Protein AF-A0A8S9DNB3-F1 (afdb_monomer)

Mean predicted aligned error: 5.52 Å

Structure (mmCIF, N/CA/C/O backbone):
data_AF-A0A8S9DNB3-F1
#
_entry.id   AF-A0A8S9DNB3-F1
#
loop_
_atom_site.group_PDB
_atom_site.id
_atom_site.type_symbol
_atom_site.label_atom_id
_atom_site.label_alt_id
_atom_site.label_comp_id
_atom_site.label_asym_id
_atom_site.label_entity_id
_atom_site.label_seq_id
_atom_site.pdbx_PDB_ins_code
_atom_site.Cartn_x
_atom_site.Cartn_y
_atom_site.Cartn_z
_atom_site.occupancy
_atom_site.B_iso_or_equiv
_atom_site.auth_seq_id
_atom_site.auth_comp_id
_atom_site.auth_asym_id
_atom_site.auth_atom_id
_atom_site.pdbx_PDB_model_num
ATOM 1 N N . MET A 1 1 ? 25.769 -23.601 -18.433 1.00 43.81 1 MET A N 1
ATOM 2 C CA . MET A 1 1 ? 25.323 -22.359 -17.769 1.00 43.81 1 MET A CA 1
ATOM 3 C C . MET A 1 1 ? 23.878 -22.563 -17.355 1.00 43.81 1 MET A C 1
ATOM 5 O O . MET A 1 1 ? 23.071 -22.875 -18.218 1.00 43.81 1 MET A O 1
ATOM 9 N N . GLN A 1 2 ? 23.577 -22.496 -16.059 1.00 44.50 2 GLN A N 1
ATOM 10 C CA . GLN A 1 2 ? 22.197 -22.437 -15.566 1.00 44.50 2 GLN A CA 1
ATOM 11 C C . GLN A 1 2 ? 21.714 -20.994 -15.711 1.00 44.50 2 GLN A C 1
ATOM 13 O O . GLN A 1 2 ? 22.480 -20.072 -15.426 1.00 44.50 2 GLN A O 1
ATOM 18 N N . ALA A 1 3 ? 20.486 -20.803 -16.195 1.00 49.31 3 ALA A N 1
ATOM 19 C CA . ALA A 1 3 ? 19.847 -19.495 -16.147 1.00 49.31 3 ALA A CA 1
ATOM 20 C C . ALA A 1 3 ? 19.794 -19.023 -14.679 1.00 49.31 3 ALA A C 1
ATOM 22 O O . ALA A 1 3 ? 19.639 -19.871 -13.792 1.00 49.31 3 ALA A O 1
ATOM 23 N N . PRO A 1 4 ? 19.961 -17.718 -14.400 1.00 52.03 4 PRO A N 1
ATOM 24 C CA . PRO A 1 4 ? 19.808 -17.195 -13.049 1.00 52.03 4 PRO A CA 1
ATOM 25 C C . PRO A 1 4 ? 18.449 -17.612 -12.467 1.00 52.03 4 PRO A C 1
ATOM 27 O O . PRO A 1 4 ? 17.491 -17.736 -13.234 1.00 52.03 4 PRO A O 1
ATOM 30 N N . PRO A 1 5 ? 18.346 -17.831 -11.144 1.00 52.31 5 PRO A N 1
ATOM 31 C CA . PRO A 1 5 ? 17.058 -18.066 -10.508 1.00 52.31 5 PRO A CA 1
ATOM 32 C C . PRO A 1 5 ? 16.079 -16.954 -10.895 1.00 52.31 5 PRO A C 1
ATOM 34 O O . PRO A 1 5 ? 16.455 -15.782 -10.956 1.00 52.31 5 PRO A O 1
ATOM 37 N N . ASP A 1 6 ? 14.847 -17.349 -11.207 1.00 51.00 6 ASP A N 1
ATOM 38 C CA . ASP A 1 6 ? 13.809 -16.461 -11.716 1.00 51.00 6 ASP A CA 1
ATOM 39 C C . ASP A 1 6 ? 13.549 -15.351 -10.684 1.00 51.00 6 ASP A C 1
ATOM 41 O O . ASP A 1 6 ? 12.957 -15.578 -9.631 1.00 51.00 6 ASP A O 1
ATOM 45 N N . PHE A 1 7 ? 13.980 -14.123 -10.979 1.00 46.94 7 PHE A N 1
ATOM 46 C CA . PHE A 1 7 ? 13.672 -12.935 -10.168 1.00 46.94 7 PHE A CA 1
ATOM 47 C C . PHE A 1 7 ? 12.164 -12.580 -10.192 1.00 46.94 7 PHE A C 1
ATOM 49 O O . PHE A 1 7 ? 11.746 -11.591 -9.599 1.00 46.94 7 PHE A O 1
ATOM 56 N N . MET A 1 8 ? 11.347 -13.403 -10.861 1.00 53.75 8 MET A N 1
ATOM 57 C CA . MET A 1 8 ? 9.888 -13.331 -10.981 1.00 53.75 8 MET A CA 1
ATOM 58 C C . MET A 1 8 ? 9.132 -13.587 -9.666 1.00 53.75 8 MET A C 1
ATOM 60 O O . MET A 1 8 ? 7.924 -13.365 -9.624 1.00 53.75 8 MET A O 1
ATOM 64 N N . ASP A 1 9 ? 9.804 -14.043 -8.605 1.00 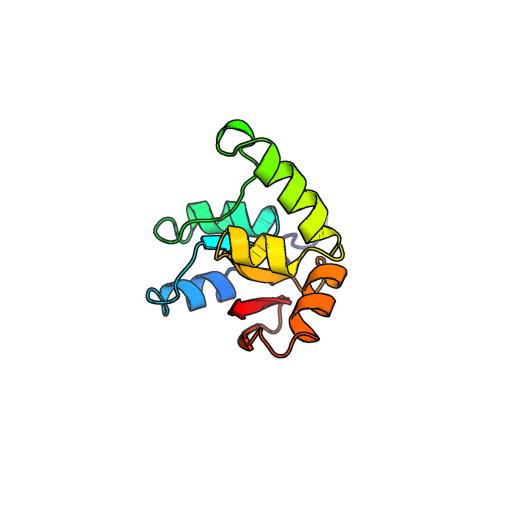61.88 9 ASP A N 1
ATOM 65 C CA . ASP A 1 9 ? 9.170 -14.455 -7.339 1.00 61.88 9 ASP A CA 1
ATOM 66 C C . ASP A 1 9 ? 8.378 -13.318 -6.655 1.00 61.88 9 ASP A C 1
ATOM 68 O O . ASP A 1 9 ? 7.409 -13.578 -5.952 1.00 61.88 9 ASP A O 1
ATOM 72 N N . THR A 1 10 ? 8.743 -12.054 -6.899 1.00 61.50 10 THR A N 1
ATOM 73 C CA . THR A 1 10 ? 8.074 -10.865 -6.330 1.00 61.50 10 THR A CA 1
ATOM 74 C C . THR A 1 10 ? 7.074 -10.204 -7.278 1.00 61.50 10 THR A C 1
ATOM 76 O O . THR A 1 10 ? 6.417 -9.231 -6.909 1.00 61.50 10 THR A O 1
ATOM 79 N N . THR A 1 11 ? 6.952 -10.684 -8.523 1.00 75.25 11 THR A N 1
ATOM 80 C CA . THR A 1 11 ? 6.033 -10.077 -9.497 1.00 75.25 11 THR A CA 1
ATOM 81 C C . THR A 1 11 ? 4.600 -10.507 -9.172 1.00 75.25 11 THR A C 1
ATOM 83 O O . THR A 1 11 ? 4.281 -11.695 -9.278 1.00 75.25 11 THR A O 1
ATOM 86 N N . PRO A 1 12 ? 3.682 -9.583 -8.829 1.00 84.00 12 PRO A N 1
ATOM 87 C CA . PRO A 1 12 ? 2.380 -9.937 -8.269 1.00 84.00 12 PRO A CA 1
ATOM 88 C C . PRO A 1 12 ? 1.344 -10.267 -9.356 1.00 84.00 12 PRO A C 1
ATOM 90 O O . PRO A 1 12 ? 0.222 -9.769 -9.310 1.00 84.00 12 PRO A O 1
ATOM 93 N N . VAL A 1 13 ? 1.690 -11.097 -10.347 1.00 87.06 13 VAL A N 1
ATOM 94 C CA . VAL A 1 13 ? 0.834 -11.378 -11.520 1.00 87.06 13 VAL A CA 1
ATOM 95 C C . VAL A 1 13 ? -0.581 -11.777 -11.097 1.00 87.06 13 VAL A C 1
ATOM 97 O O . VAL A 1 13 ? -1.554 -11.161 -11.523 1.00 87.06 13 VAL A O 1
ATOM 100 N N . ARG A 1 14 ? -0.712 -12.765 -10.205 1.00 86.81 14 ARG A N 1
ATOM 101 C CA . ARG A 1 14 ? -2.025 -13.243 -9.745 1.00 86.81 14 ARG A CA 1
ATOM 102 C C . ARG A 1 14 ? -2.765 -12.214 -8.889 1.00 86.81 14 ARG A C 1
ATOM 104 O O . ARG A 1 14 ? -3.972 -12.073 -9.046 1.00 86.81 14 ARG A O 1
ATOM 111 N N . GLY A 1 15 ? -2.053 -11.467 -8.042 1.00 87.12 15 GLY A N 1
ATOM 112 C CA . GLY A 1 15 ? -2.650 -10.382 -7.255 1.00 87.12 15 GLY A CA 1
ATOM 113 C C . GLY A 1 15 ? -3.232 -9.281 -8.144 1.00 87.12 15 GLY A C 1
ATOM 114 O O . GLY A 1 15 ? -4.343 -8.814 -7.910 1.00 87.12 15 GLY A O 1
ATOM 115 N N . VAL A 1 16 ? -2.535 -8.927 -9.226 1.00 89.19 16 VAL A N 1
ATOM 116 C CA . VAL A 1 16 ? -3.025 -7.960 -10.218 1.00 89.19 16 VAL A CA 1
ATOM 117 C C . VAL A 1 16 ? -4.213 -8.507 -11.012 1.00 89.19 16 VAL A C 1
ATOM 119 O O . VAL A 1 16 ? -5.187 -7.784 -11.212 1.00 89.19 16 VAL A O 1
ATOM 122 N N . GLU A 1 17 ? -4.186 -9.777 -11.425 1.00 90.38 17 GLU A N 1
ATOM 123 C CA . GLU A 1 17 ? -5.339 -10.416 -12.079 1.00 90.38 17 GLU A CA 1
ATOM 124 C C . GLU A 1 17 ? -6.568 -10.477 -11.166 1.00 90.38 17 GLU A C 1
ATOM 126 O O . GLU A 1 17 ? -7.693 -10.252 -11.615 1.00 90.38 17 GLU A O 1
ATOM 131 N N . TRP A 1 18 ? -6.370 -10.703 -9.868 1.00 90.81 18 TRP A N 1
ATOM 132 C CA . TRP A 1 18 ? -7.452 -10.616 -8.897 1.00 90.81 18 TRP A CA 1
ATOM 133 C C . TRP A 1 18 ? -7.979 -9.178 -8.774 1.00 90.81 18 TRP A C 1
ATOM 135 O O . TRP A 1 18 ? -9.190 -8.969 -8.850 1.00 90.81 18 TRP A O 1
ATOM 145 N N . LEU A 1 19 ? -7.106 -8.167 -8.686 1.00 89.69 19 LEU A N 1
ATOM 146 C CA . LEU A 1 19 ? -7.513 -6.754 -8.631 1.00 89.69 19 LEU A CA 1
ATOM 147 C C . LEU A 1 19 ? -8.307 -6.314 -9.874 1.00 89.69 19 LEU A C 1
ATOM 149 O O . LEU A 1 19 ? -9.268 -5.553 -9.739 1.00 89.69 19 LEU A O 1
ATOM 153 N N . LYS A 1 20 ? -7.973 -6.822 -11.069 1.00 91.19 20 LYS A N 1
ATOM 154 C CA . LYS A 1 20 ? -8.742 -6.586 -12.310 1.00 91.19 20 LYS A CA 1
ATOM 155 C C . LYS A 1 20 ? -10.192 -7.048 -12.206 1.00 91.19 20 LYS A C 1
ATOM 157 O O . LYS A 1 20 ? -11.089 -6.390 -12.728 1.00 91.19 20 LYS A O 1
ATOM 162 N N . GLN A 1 21 ? -10.428 -8.164 -11.521 1.00 92.69 21 GLN A N 1
ATOM 163 C CA . GLN A 1 21 ? -11.766 -8.722 -11.307 1.00 92.69 21 GLN A CA 1
ATOM 164 C C . GLN A 1 21 ? -12.545 -7.975 -10.210 1.00 92.69 21 GLN A C 1
ATOM 166 O O . GLN A 1 21 ? -13.760 -8.133 -10.101 1.00 92.69 21 GLN A O 1
ATOM 171 N N . HIS A 1 22 ? -11.871 -7.111 -9.443 1.00 91.81 22 HIS A N 1
ATOM 172 C CA . HIS A 1 22 ? -12.439 -6.347 -8.332 1.00 91.81 22 HIS A CA 1
ATOM 173 C C . HIS A 1 22 ? -12.278 -4.825 -8.529 1.00 91.81 22 HIS A C 1
ATOM 175 O O . HIS A 1 22 ? -11.765 -4.125 -7.651 1.00 91.81 22 HIS A O 1
ATOM 181 N N . PRO A 1 23 ? -12.766 -4.247 -9.647 1.00 89.19 23 PRO A N 1
ATOM 182 C CA . PRO A 1 23 ? -12.519 -2.843 -9.985 1.00 89.19 23 PRO A CA 1
ATOM 183 C C . PRO A 1 23 ? -13.149 -1.853 -8.993 1.00 89.19 23 PRO A C 1
ATOM 185 O O . PRO A 1 23 ? -12.710 -0.711 -8.911 1.00 89.19 23 PRO A O 1
ATOM 188 N N . LYS A 1 24 ? -14.157 -2.287 -8.222 1.00 87.56 24 LYS A N 1
ATOM 189 C CA . LYS A 1 24 ? -14.879 -1.458 -7.243 1.00 87.56 24 LYS A CA 1
ATOM 190 C C . LYS A 1 24 ? -14.132 -1.239 -5.926 1.00 87.56 24 LYS A C 1
ATOM 192 O O . LYS A 1 24 ? -14.608 -0.452 -5.113 1.00 87.56 24 LYS A O 1
ATOM 197 N N . LEU A 1 25 ? -13.011 -1.927 -5.689 1.00 85.25 25 LEU A N 1
ATOM 198 C CA . LEU A 1 25 ? -12.212 -1.697 -4.484 1.00 85.25 25 LEU A CA 1
ATOM 199 C C . LEU A 1 25 ? -11.718 -0.241 -4.476 1.00 85.25 25 LEU A C 1
ATOM 201 O O . LEU A 1 25 ? -11.107 0.168 -5.468 1.00 85.25 25 LEU A O 1
ATOM 205 N N . PRO A 1 26 ? -11.980 0.537 -3.412 1.00 81.75 26 PRO A N 1
ATOM 206 C CA . PRO A 1 26 ? -11.634 1.953 -3.363 1.00 81.75 26 PRO A CA 1
ATOM 207 C C . PRO A 1 26 ? -10.118 2.160 -3.218 1.00 81.75 26 PRO A C 1
ATOM 209 O O . PRO A 1 26 ? -9.362 1.200 -3.093 1.00 81.75 26 PRO A O 1
ATOM 212 N N . GLY A 1 27 ? -9.693 3.423 -3.197 1.00 83.06 27 GLY A N 1
ATOM 213 C CA . GLY A 1 27 ? -8.350 3.813 -2.762 1.00 83.06 27 GLY A CA 1
ATOM 214 C C . GLY A 1 27 ? -7.231 3.569 -3.773 1.00 83.06 27 GLY A C 1
ATOM 215 O O . GLY A 1 27 ? -7.382 2.862 -4.772 1.00 83.06 27 GLY A O 1
ATOM 216 N N . GLU A 1 28 ? -6.095 4.201 -3.501 1.00 90.38 28 GLU A N 1
ATOM 217 C CA . GLU A 1 28 ? -4.850 3.951 -4.225 1.00 90.38 28 GLU A CA 1
ATOM 218 C C . GLU A 1 28 ? -4.157 2.709 -3.664 1.00 90.38 28 GLU A C 1
ATOM 220 O O . GLU A 1 28 ? -4.367 2.322 -2.514 1.00 90.38 28 GLU A O 1
ATOM 225 N N . GLN A 1 29 ? -3.331 2.068 -4.482 1.00 90.06 29 GLN A N 1
ATOM 226 C CA . GLN A 1 29 ? -2.616 0.865 -4.086 1.00 90.06 29 GLN A CA 1
ATOM 227 C C . GLN A 1 29 ? -1.194 1.187 -3.642 1.00 90.06 29 GLN A C 1
ATOM 229 O O . GLN A 1 29 ? -0.382 1.623 -4.460 1.00 90.06 29 GLN A O 1
ATOM 234 N N . TRP A 1 30 ? -0.842 0.881 -2.396 1.00 93.06 30 TRP A N 1
ATOM 235 C CA . TRP A 1 30 ? 0.563 0.698 -2.046 1.00 93.06 30 TRP A CA 1
ATOM 236 C C . TRP A 1 30 ? 1.022 -0.728 -2.328 1.00 93.06 30 TRP A C 1
ATOM 238 O O . TRP A 1 30 ? 0.281 -1.690 -2.120 1.00 93.06 30 TRP A O 1
ATOM 248 N N . SER A 1 31 ? 2.264 -0.847 -2.774 1.00 90.06 31 SER A N 1
ATOM 249 C CA . SER A 1 31 ? 2.999 -2.101 -2.914 1.00 90.06 31 SER A CA 1
ATOM 250 C C . SER A 1 31 ? 4.497 -1.789 -2.908 1.00 90.06 31 SER A C 1
ATOM 252 O O . SER A 1 31 ? 4.872 -0.622 -3.088 1.00 90.06 31 SER A O 1
ATOM 254 N N . ASN A 1 32 ? 5.366 -2.793 -2.738 1.00 85.8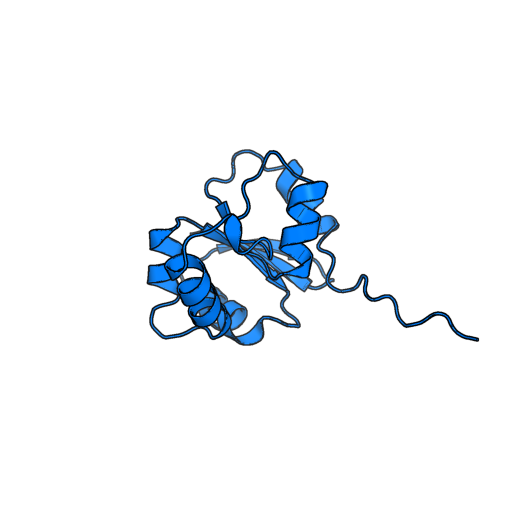1 32 ASN A N 1
ATOM 255 C CA . ASN A 1 32 ? 6.793 -2.563 -2.960 1.00 85.81 32 ASN A CA 1
ATOM 256 C C . ASN A 1 32 ? 7.086 -2.042 -4.370 1.00 85.81 32 ASN A C 1
ATOM 258 O O . ASN A 1 32 ? 6.275 -2.058 -5.295 1.00 85.81 32 ASN A O 1
ATOM 262 N N . TRP A 1 33 ? 8.331 -1.618 -4.530 1.00 83.31 33 TRP A N 1
ATOM 263 C CA . TRP A 1 33 ? 8.825 -1.020 -5.751 1.00 83.31 33 TRP A CA 1
ATOM 264 C C . TRP A 1 33 ? 8.652 -1.885 -7.016 1.00 83.31 33 TRP A C 1
ATOM 266 O O . TRP A 1 33 ? 8.292 -1.362 -8.069 1.00 83.31 33 TRP A O 1
ATOM 276 N N . VAL A 1 34 ? 8.884 -3.199 -6.937 1.00 82.81 34 VAL A N 1
ATOM 277 C CA . VAL A 1 34 ? 8.766 -4.089 -8.108 1.00 82.81 34 VAL A CA 1
ATOM 278 C C . VAL A 1 34 ? 7.300 -4.243 -8.508 1.00 82.81 34 VAL A C 1
ATOM 280 O O . VAL A 1 34 ? 6.947 -4.109 -9.683 1.00 82.81 34 VAL A O 1
ATOM 283 N N . ALA A 1 35 ? 6.438 -4.465 -7.518 1.00 86.25 35 ALA A N 1
ATOM 284 C CA . ALA A 1 35 ? 5.002 -4.580 -7.701 1.00 86.25 35 ALA A CA 1
ATOM 285 C C . ALA A 1 35 ? 4.380 -3.287 -8.248 1.00 86.25 35 ALA A C 1
ATOM 287 O O . ALA A 1 35 ? 3.566 -3.359 -9.170 1.00 86.25 35 ALA A O 1
ATOM 288 N N . SER A 1 36 ? 4.803 -2.115 -7.764 1.00 88.94 36 SER A N 1
ATOM 289 C CA . SER A 1 36 ? 4.243 -0.835 -8.205 1.00 88.94 36 SER A CA 1
ATOM 290 C C . SER A 1 36 ? 4.560 -0.540 -9.670 1.00 88.94 36 SER A C 1
ATOM 292 O O . SER A 1 36 ? 3.658 -0.154 -10.413 1.00 88.94 36 SER A O 1
ATOM 294 N N . ILE A 1 37 ? 5.785 -0.815 -10.140 1.00 87.88 37 ILE A N 1
ATOM 295 C CA . ILE A 1 37 ? 6.120 -0.710 -11.571 1.00 87.88 37 ILE A CA 1
ATOM 296 C C . ILE A 1 37 ? 5.241 -1.654 -12.395 1.00 87.88 37 ILE A C 1
ATOM 298 O O . ILE A 1 37 ? 4.623 -1.224 -13.371 1.00 87.88 37 ILE A O 1
ATOM 302 N N . TYR A 1 38 ? 5.162 -2.929 -12.005 1.00 88.69 38 TYR A N 1
ATOM 303 C CA . TYR A 1 38 ? 4.375 -3.913 -12.745 1.00 88.69 38 TYR A CA 1
ATOM 304 C C . TYR A 1 38 ? 2.899 -3.512 -12.822 1.00 88.69 38 TYR A C 1
ATOM 306 O O . TYR A 1 38 ? 2.294 -3.586 -13.890 1.00 88.69 38 TYR A O 1
ATOM 314 N N . MET A 1 39 ? 2.336 -3.010 -11.723 1.00 89.50 39 MET A N 1
ATOM 315 C CA . MET A 1 39 ? 0.970 -2.503 -11.679 1.00 89.50 39 MET A CA 1
ATOM 316 C C . MET A 1 39 ? 0.722 -1.351 -12.651 1.00 89.50 39 MET A C 1
ATOM 318 O O . MET A 1 39 ? -0.291 -1.380 -13.345 1.00 89.50 39 MET A O 1
ATOM 322 N N . THR A 1 40 ? 1.635 -0.376 -12.755 1.00 90.38 40 THR A N 1
ATOM 323 C CA . THR A 1 40 ? 1.452 0.739 -13.709 1.00 90.38 40 THR A CA 1
ATOM 324 C C . THR A 1 40 ? 1.367 0.278 -15.161 1.00 90.38 40 THR A C 1
ATOM 326 O O . THR A 1 40 ? 0.729 0.937 -15.978 1.00 90.38 40 THR A O 1
ATOM 329 N N . TYR A 1 41 ? 1.978 -0.863 -15.483 1.00 90.19 41 TYR A N 1
ATOM 330 C CA . TYR A 1 41 ? 1.890 -1.478 -16.802 1.00 90.19 41 TYR A CA 1
ATOM 331 C C . TYR A 1 41 ? 0.648 -2.372 -16.948 1.00 90.19 41 TYR A C 1
ATOM 333 O O . TYR A 1 41 ? -0.054 -2.302 -17.953 1.00 90.19 41 TYR A O 1
ATOM 341 N N . ALA A 1 42 ? 0.387 -3.231 -15.962 1.00 92.06 42 ALA A N 1
ATOM 342 C CA . ALA A 1 42 ? -0.580 -4.321 -16.071 1.00 92.06 42 ALA A CA 1
ATOM 343 C C . ALA A 1 42 ? -2.015 -3.942 -15.666 1.00 92.06 42 ALA A C 1
ATOM 345 O O . ALA A 1 42 ? -2.944 -4.659 -16.043 1.00 92.06 42 ALA A O 1
ATOM 346 N N . LEU A 1 43 ? -2.198 -2.869 -14.890 1.00 92.25 43 LEU A N 1
ATOM 347 C CA . LEU A 1 43 ? -3.495 -2.368 -14.419 1.00 92.25 43 LEU A CA 1
ATOM 348 C C . LEU A 1 43 ? -3.490 -0.827 -14.317 1.00 92.25 43 LEU A C 1
ATOM 350 O O . LEU A 1 43 ? -3.622 -0.280 -13.219 1.00 92.25 43 LEU A O 1
ATOM 354 N N . PRO A 1 44 ? -3.318 -0.106 -15.441 1.00 91.31 44 PRO A N 1
ATOM 355 C CA . PRO A 1 44 ? -3.176 1.352 -15.443 1.00 91.31 44 PRO A CA 1
ATOM 356 C C . PRO A 1 44 ? -4.423 2.096 -14.939 1.00 91.31 44 PRO A C 1
ATOM 358 O O . PRO A 1 44 ? -4.326 3.250 -14.524 1.00 91.31 44 PRO A O 1
ATOM 361 N N . GLU A 1 45 ? -5.598 1.460 -14.940 1.00 90.31 45 GLU A N 1
ATOM 362 C CA . GLU A 1 45 ? -6.841 2.044 -14.425 1.00 90.31 45 GLU A CA 1
ATOM 363 C C . GLU A 1 45 ? -6.858 2.151 -12.891 1.00 90.31 45 GLU A C 1
ATOM 365 O O . GLU A 1 45 ? -7.632 2.934 -12.334 1.00 90.31 45 GLU A O 1
ATOM 370 N N . ARG A 1 46 ? -6.017 1.375 -12.191 1.00 89.00 46 ARG A N 1
ATOM 371 C CA . ARG A 1 46 ? -5.892 1.422 -10.731 1.00 89.00 46 ARG A CA 1
ATOM 372 C C . ARG A 1 46 ? -4.691 2.276 -10.353 1.00 89.00 46 ARG A C 1
ATOM 374 O O . ARG A 1 46 ? -3.547 1.930 -10.631 1.00 89.00 46 ARG A O 1
ATOM 381 N N . LYS A 1 47 ? -4.957 3.385 -9.667 1.00 89.31 47 LYS A N 1
ATOM 382 C CA . LYS A 1 47 ? -3.909 4.293 -9.200 1.00 89.31 47 LYS A CA 1
ATOM 383 C C . LYS A 1 47 ? -3.001 3.601 -8.186 1.00 89.31 47 LYS A C 1
ATOM 385 O O . LYS A 1 47 ? -3.473 3.019 -7.208 1.00 89.31 47 LYS A O 1
ATOM 390 N N . VAL A 1 48 ? -1.701 3.701 -8.422 1.00 91.06 48 VAL A N 1
ATOM 391 C CA . VAL A 1 48 ? -0.662 3.365 -7.446 1.00 91.06 48 VAL A CA 1
ATOM 392 C C . VAL A 1 48 ? -0.422 4.568 -6.542 1.00 91.06 48 VAL A C 1
ATOM 394 O O . VAL A 1 48 ? -0.426 5.699 -7.019 1.00 91.06 48 VAL A O 1
ATOM 397 N N . TRP A 1 49 ? -0.198 4.318 -5.253 1.00 92.81 49 TRP A N 1
ATOM 398 C CA . TRP A 1 49 ? 0.101 5.375 -4.292 1.00 92.81 49 TRP A CA 1
ATOM 399 C C . TRP A 1 49 ? 1.505 5.944 -4.514 1.00 92.81 49 TRP A C 1
ATOM 401 O O . TRP A 1 49 ? 1.690 7.144 -4.427 1.00 92.81 49 TRP A O 1
ATOM 411 N N . ILE A 1 50 ? 2.510 5.120 -4.820 1.00 91.44 50 ILE A N 1
ATOM 412 C CA . ILE A 1 50 ? 3.878 5.601 -5.065 1.00 91.44 50 ILE A CA 1
ATOM 413 C C . ILE A 1 50 ? 4.616 4.692 -6.052 1.00 91.44 50 ILE A C 1
ATOM 415 O O . ILE A 1 50 ? 4.378 3.483 -6.095 1.00 91.44 50 ILE A O 1
ATOM 419 N N . THR A 1 51 ? 5.530 5.267 -6.837 1.00 88.31 51 THR A N 1
ATOM 420 C CA . THR A 1 51 ? 6.473 4.537 -7.706 1.00 88.31 51 THR A CA 1
ATOM 421 C C . THR A 1 51 ? 7.899 5.075 -7.529 1.00 88.31 51 THR A C 1
ATOM 423 O O . THR A 1 51 ? 8.152 5.924 -6.678 1.00 88.31 51 THR A O 1
ATOM 426 N N . ASN A 1 52 ? 8.857 4.596 -8.328 1.00 79.81 52 ASN A N 1
ATOM 427 C CA . ASN A 1 52 ? 10.218 5.149 -8.370 1.00 79.81 52 ASN A CA 1
ATOM 428 C C . ASN A 1 52 ? 10.390 6.402 -9.222 1.00 79.81 52 ASN A C 1
ATOM 430 O O . ASN A 1 52 ? 11.509 6.908 -9.303 1.00 79.81 52 ASN A O 1
ATOM 434 N N . ARG A 1 53 ? 9.343 6.885 -9.886 1.00 86.00 53 ARG A N 1
ATOM 435 C CA . ARG A 1 53 ? 9.393 8.189 -10.542 1.00 86.00 53 ARG A CA 1
ATOM 436 C C . ARG A 1 53 ? 9.266 9.247 -9.460 1.00 86.00 53 ARG A C 1
ATOM 438 O O . ARG A 1 53 ? 8.167 9.615 -9.064 1.00 86.00 53 ARG A O 1
ATOM 445 N N . ILE A 1 54 ? 10.405 9.643 -8.900 1.00 83.31 54 ILE A N 1
ATOM 446 C CA . ILE A 1 54 ? 10.460 10.520 -7.727 1.00 83.31 54 ILE A CA 1
ATOM 447 C C . ILE A 1 54 ? 9.765 11.848 -8.024 1.00 83.31 54 ILE A C 1
ATOM 449 O O . ILE A 1 54 ? 9.074 12.379 -7.161 1.00 83.31 54 ILE A O 1
ATOM 453 N N . GLU A 1 55 ? 9.903 12.331 -9.255 1.00 88.69 55 GLU A N 1
ATOM 454 C CA . GLU A 1 55 ? 9.351 13.589 -9.747 1.00 88.69 55 GLU A CA 1
ATOM 455 C C . GLU A 1 55 ? 7.815 13.608 -9.782 1.00 88.69 55 GLU A C 1
ATOM 457 O O . GLU A 1 55 ? 7.226 14.688 -9.785 1.00 88.69 55 GLU A O 1
ATOM 462 N N . ASP A 1 56 ? 7.169 12.437 -9.772 1.00 90.00 56 ASP A N 1
ATOM 463 C CA . ASP A 1 56 ? 5.710 12.316 -9.846 1.00 90.00 56 ASP A CA 1
ATOM 464 C C . ASP A 1 56 ? 5.031 12.518 -8.477 1.00 90.00 56 ASP A C 1
ATOM 466 O O . ASP A 1 56 ? 3.810 12.676 -8.416 1.00 90.00 56 ASP A O 1
ATOM 470 N N . PHE A 1 57 ? 5.796 12.527 -7.374 1.00 91.69 57 PHE A N 1
ATOM 471 C CA . PHE A 1 57 ? 5.257 12.570 -6.010 1.00 91.69 57 PHE A CA 1
ATOM 472 C C . PHE A 1 57 ? 5.972 13.607 -5.127 1.00 91.69 57 PHE A C 1
ATOM 474 O O . PHE A 1 57 ? 7.190 13.774 -5.222 1.00 91.69 57 PHE A O 1
ATOM 481 N N . PRO A 1 58 ? 5.250 14.292 -4.221 1.00 94.12 58 PRO A N 1
ATOM 482 C CA . PRO A 1 58 ? 5.847 15.241 -3.286 1.00 94.12 58 PRO A CA 1
ATOM 483 C C . PRO A 1 58 ? 6.835 14.561 -2.329 1.00 94.12 58 PRO A C 1
ATOM 485 O O . PRO A 1 58 ? 6.670 13.399 -1.957 1.00 94.12 58 PRO A O 1
ATOM 488 N N . GLU A 1 59 ? 7.833 15.316 -1.858 1.00 93.94 59 GLU A N 1
ATOM 489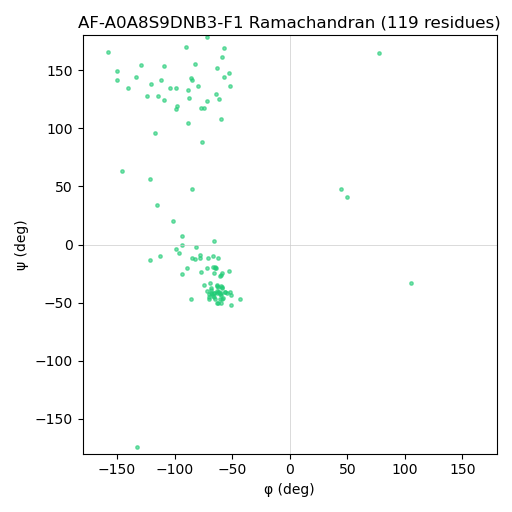 C CA . GLU A 1 59 ? 8.857 14.830 -0.916 1.00 93.94 59 GLU A CA 1
ATOM 490 C C . GLU A 1 59 ? 8.250 14.156 0.324 1.00 93.94 59 GLU A C 1
ATOM 492 O O . GLU A 1 59 ? 8.723 13.105 0.758 1.00 93.94 59 GLU A O 1
ATOM 497 N N . GLU A 1 60 ? 7.170 14.726 0.862 1.00 95.31 60 GLU A N 1
ATOM 498 C CA . GLU A 1 60 ? 6.471 14.183 2.028 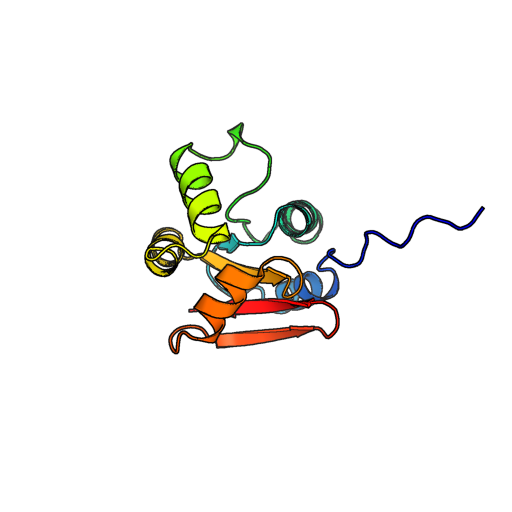1.00 95.31 60 GLU A CA 1
ATOM 499 C C . GLU A 1 60 ? 6.027 12.729 1.806 1.00 95.31 60 GLU A C 1
ATOM 501 O O . GLU A 1 60 ? 6.222 11.887 2.674 1.00 95.31 60 GLU A O 1
ATOM 506 N N . GLN A 1 61 ? 5.525 12.401 0.614 1.00 95.31 61 GLN A N 1
ATOM 507 C CA . GLN A 1 61 ? 5.053 11.057 0.285 1.00 95.31 61 GLN A CA 1
ATOM 508 C C . GLN A 1 61 ? 6.204 10.047 0.200 1.00 95.31 61 GLN A C 1
ATOM 510 O O . GLN A 1 61 ? 6.059 8.894 0.605 1.00 95.31 61 GLN A O 1
ATOM 515 N N . HIS A 1 62 ? 7.388 10.486 -0.237 1.00 93.00 62 HIS A N 1
ATOM 516 C CA . HIS A 1 62 ? 8.604 9.667 -0.198 1.00 93.00 62 HIS A CA 1
ATOM 517 C C . HIS A 1 62 ? 9.083 9.412 1.235 1.00 93.00 62 HIS A C 1
ATOM 519 O O . HIS A 1 62 ? 9.549 8.312 1.548 1.00 93.00 62 HIS A O 1
ATOM 525 N N . LEU A 1 63 ? 8.985 10.413 2.114 1.00 94.56 63 LEU A N 1
ATOM 526 C CA . LEU A 1 63 ? 9.314 10.270 3.536 1.00 94.56 63 LEU A CA 1
ATOM 527 C C . LEU A 1 63 ? 8.319 9.347 4.248 1.00 94.56 63 LEU A C 1
ATOM 529 O O . LEU A 1 63 ? 8.745 8.463 4.996 1.00 94.56 63 LEU A O 1
ATOM 533 N N . ASP A 1 64 ? 7.029 9.497 3.957 1.00 95.94 64 ASP A N 1
ATOM 534 C CA . ASP A 1 64 ? 5.958 8.648 4.472 1.00 95.94 64 ASP A CA 1
ATOM 535 C C . ASP A 1 64 ? 6.126 7.200 3.988 1.00 95.94 64 ASP A C 1
ATOM 537 O O . ASP A 1 64 ? 6.048 6.278 4.794 1.00 95.94 64 ASP A O 1
ATOM 541 N N . ASN A 1 65 ? 6.493 6.965 2.722 1.00 93.50 65 ASN A N 1
ATOM 542 C CA . ASN A 1 65 ? 6.797 5.619 2.222 1.00 93.50 65 ASN A CA 1
ATOM 543 C C . ASN A 1 65 ? 7.971 4.966 2.977 1.00 93.50 65 ASN A C 1
ATOM 545 O O . ASN A 1 65 ? 7.896 3.801 3.366 1.00 93.50 65 ASN A O 1
ATOM 549 N N . LYS A 1 66 ? 9.046 5.715 3.263 1.00 91.94 66 LYS A N 1
ATOM 550 C CA . LYS A 1 66 ? 10.182 5.200 4.057 1.00 91.94 66 LYS A CA 1
ATOM 551 C C . LYS A 1 66 ? 9.781 4.831 5.488 1.00 91.94 66 LYS A C 1
ATOM 553 O O . LYS A 1 66 ? 10.341 3.886 6.046 1.00 91.94 66 LYS A O 1
ATOM 558 N N . ARG A 1 67 ? 8.864 5.589 6.094 1.00 95.19 67 ARG A N 1
ATOM 559 C CA . ARG A 1 67 ? 8.306 5.319 7.429 1.00 95.19 67 ARG A CA 1
ATOM 560 C C . ARG A 1 67 ? 7.392 4.096 7.409 1.00 95.19 67 ARG A C 1
ATOM 562 O O . ARG A 1 67 ? 7.597 3.175 8.198 1.00 95.19 67 ARG A O 1
ATOM 569 N N . LEU A 1 68 ? 6.491 4.031 6.429 1.00 93.62 68 LEU A N 1
ATOM 570 C CA . LEU A 1 68 ? 5.579 2.911 6.214 1.00 93.62 68 LEU A CA 1
ATOM 571 C C . LEU A 1 68 ? 6.329 1.588 6.015 1.00 93.62 68 LEU A C 1
ATOM 573 O O . LEU A 1 68 ? 6.019 0.608 6.685 1.00 93.62 68 LEU A O 1
ATOM 577 N N . MET A 1 69 ? 7.378 1.568 5.182 1.00 90.12 69 MET A N 1
ATOM 578 C CA . MET A 1 69 ? 8.225 0.381 4.971 1.00 90.12 69 MET A CA 1
ATOM 579 C C . MET A 1 69 ? 8.893 -0.135 6.254 1.00 90.12 69 MET A C 1
ATOM 581 O O . MET A 1 69 ? 9.258 -1.304 6.339 1.00 90.12 69 MET A O 1
ATOM 585 N N . ARG A 1 70 ? 9.082 0.732 7.253 1.00 93.25 70 ARG A N 1
ATOM 586 C CA . ARG A 1 70 ? 9.645 0.378 8.5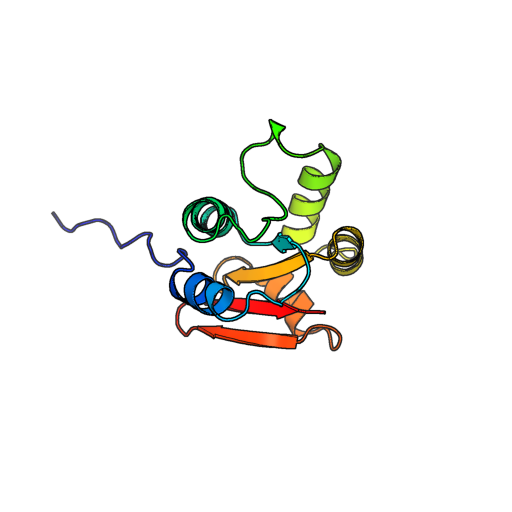63 1.00 93.25 70 ARG A CA 1
ATOM 587 C C . ARG A 1 70 ? 8.570 0.051 9.598 1.00 93.25 70 ARG A C 1
ATOM 589 O O . ARG A 1 70 ? 8.931 -0.226 10.737 1.00 93.25 70 ARG A O 1
ATOM 596 N N . ALA A 1 71 ? 7.292 0.123 9.219 1.00 94.44 71 ALA A N 1
ATOM 597 C CA . ALA A 1 71 ? 6.146 0.026 10.114 1.00 94.44 71 ALA A CA 1
ATOM 598 C C . ALA A 1 71 ? 6.330 0.869 11.388 1.00 94.44 71 ALA A C 1
ATOM 600 O O . ALA A 1 71 ? 6.151 0.390 12.509 1.00 94.44 71 ALA A O 1
ATOM 601 N N . THR A 1 72 ? 6.750 2.128 11.222 1.00 95.62 72 THR A N 1
ATOM 602 C CA . THR A 1 72 ? 6.859 3.070 12.343 1.00 95.62 72 THR A CA 1
ATOM 603 C C . THR A 1 72 ? 5.507 3.251 13.031 1.00 95.62 72 THR A C 1
ATOM 605 O O . THR A 1 72 ? 4.467 2.935 12.466 1.00 95.62 72 THR A O 1
ATOM 608 N N . TRP A 1 73 ? 5.500 3.762 14.263 1.00 95.31 73 TRP A N 1
ATOM 609 C CA . TRP A 1 73 ? 4.294 3.888 15.098 1.00 95.31 73 TRP A CA 1
ATOM 610 C C . TRP A 1 73 ? 3.107 4.612 14.423 1.00 95.31 73 TRP A C 1
ATOM 612 O O . TRP A 1 73 ? 1.965 4.403 14.818 1.00 95.31 73 TRP A O 1
ATOM 622 N N . ASP A 1 74 ? 3.372 5.443 13.414 1.00 95.88 74 ASP A N 1
ATOM 623 C CA . ASP A 1 74 ? 2.417 6.222 12.624 1.00 95.88 74 ASP A CA 1
ATOM 624 C C . ASP A 1 74 ? 1.952 5.529 11.325 1.00 95.88 74 ASP A C 1
ATOM 626 O O . ASP A 1 74 ? 1.231 6.144 10.543 1.00 95.88 74 ASP A O 1
ATOM 630 N N . TRP A 1 75 ? 2.309 4.259 11.086 1.00 95.94 75 TRP A N 1
ATOM 631 C CA . TRP A 1 75 ? 1.987 3.525 9.849 1.00 95.94 75 TRP A CA 1
ATOM 632 C C . TRP A 1 75 ? 0.498 3.590 9.469 1.00 95.94 75 TRP A C 1
ATOM 634 O O . TRP A 1 75 ? 0.169 3.831 8.310 1.00 95.94 75 TRP A O 1
ATOM 644 N N . GLN A 1 76 ? -0.404 3.434 10.444 1.00 95.81 76 G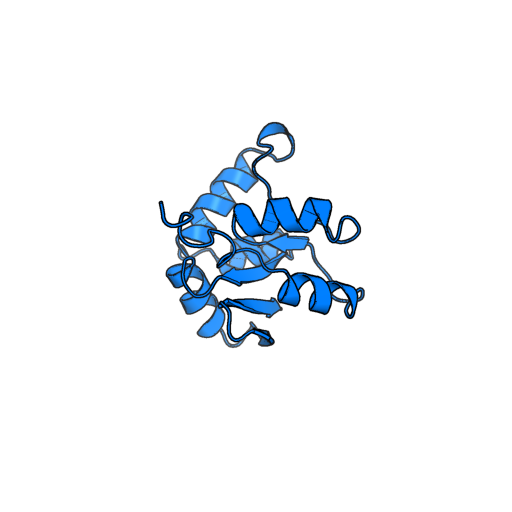LN A N 1
ATOM 645 C CA . GLN A 1 76 ? -1.850 3.496 10.215 1.00 95.81 76 GLN A CA 1
ATOM 646 C C . GLN A 1 76 ? -2.273 4.908 9.799 1.00 95.81 76 GLN A C 1
ATOM 648 O O . GLN A 1 76 ? -3.014 5.068 8.836 1.00 95.81 76 GLN A O 1
ATOM 653 N N . ALA A 1 77 ? -1.750 5.935 10.475 1.00 96.38 77 ALA A N 1
ATOM 654 C CA . ALA A 1 77 ? -2.054 7.327 10.156 1.00 96.38 77 ALA A CA 1
ATOM 655 C C . ALA A 1 77 ? -1.565 7.711 8.750 1.00 96.38 77 ALA A C 1
ATOM 657 O O . ALA A 1 77 ? -2.238 8.472 8.054 1.00 96.38 77 ALA A O 1
ATOM 658 N N . ILE A 1 78 ? -0.430 7.156 8.311 1.00 95.94 78 ILE A N 1
ATOM 659 C CA . ILE A 1 78 ? 0.062 7.311 6.938 1.00 95.94 78 ILE A CA 1
ATOM 660 C C . ILE A 1 78 ? -0.936 6.692 5.948 1.00 95.94 78 ILE A C 1
ATOM 662 O O . ILE A 1 78 ? -1.355 7.363 5.008 1.00 95.94 78 ILE A O 1
ATOM 666 N N . LEU A 1 79 ? -1.369 5.446 6.158 1.00 94.00 79 LEU A N 1
ATOM 667 C CA . LEU A 1 79 ? -2.315 4.783 5.249 1.00 94.00 79 LEU A CA 1
ATOM 668 C C . LEU A 1 79 ? -3.676 5.484 5.198 1.00 94.00 79 LEU A C 1
ATOM 670 O O . LEU A 1 79 ? -4.227 5.668 4.111 1.00 94.00 79 LEU A O 1
ATOM 674 N N . ASP A 1 80 ? -4.171 5.955 6.342 1.00 93.75 80 ASP A N 1
ATOM 675 C CA . ASP A 1 80 ? -5.432 6.690 6.446 1.00 93.75 80 ASP A CA 1
ATOM 676 C C . ASP A 1 80 ? -5.363 8.045 5.724 1.00 93.75 80 ASP A C 1
ATOM 678 O O . ASP A 1 80 ? -6.297 8.414 5.005 1.00 93.75 80 ASP A O 1
ATOM 682 N N . LYS A 1 81 ? -4.239 8.771 5.860 1.00 93.81 81 LYS A N 1
ATOM 683 C CA . LYS A 1 81 ? -3.983 10.053 5.176 1.00 93.81 81 LYS A CA 1
ATOM 684 C C . LYS A 1 81 ? -4.155 9.924 3.662 1.00 93.81 81 LYS A C 1
ATOM 686 O O . LYS A 1 81 ? -4.740 10.808 3.037 1.00 93.81 81 LYS A O 1
ATOM 691 N N . TYR A 1 82 ? -3.671 8.826 3.086 1.00 92.00 82 TYR A N 1
ATOM 692 C CA . TYR A 1 82 ? -3.722 8.579 1.644 1.00 92.00 82 TYR A CA 1
ATOM 693 C C . TYR A 1 82 ? -4.905 7.713 1.200 1.00 92.00 82 TYR A C 1
ATOM 695 O O . TYR A 1 82 ? -5.133 7.573 -0.000 1.00 92.00 82 TYR A O 1
ATOM 703 N N . ARG A 1 83 ? -5.678 7.152 2.143 1.00 91.06 83 ARG A N 1
ATOM 704 C CA . ARG A 1 83 ? -6.722 6.146 1.872 1.00 91.06 83 ARG A CA 1
ATOM 705 C C . ARG A 1 83 ? -6.181 5.008 0.999 1.00 91.06 83 ARG A C 1
ATOM 707 O O . ARG A 1 83 ? -6.827 4.586 0.035 1.00 91.06 83 ARG A O 1
ATOM 714 N N . ALA A 1 84 ? -4.951 4.592 1.294 1.00 91.62 84 ALA A N 1
ATOM 715 C CA . ALA A 1 84 ? -4.229 3.604 0.513 1.00 91.62 84 ALA A CA 1
ATOM 716 C C . ALA A 1 84 ? -4.540 2.196 1.023 1.00 91.62 84 ALA A C 1
ATOM 718 O O . ALA A 1 84 ? -4.467 1.937 2.220 1.00 91.62 84 ALA A O 1
ATOM 719 N N . ASN A 1 85 ? -4.833 1.283 0.103 1.00 92.12 85 ASN A N 1
ATOM 720 C CA . ASN A 1 85 ? -4.884 -0.148 0.382 1.00 92.12 85 ASN A CA 1
ATOM 721 C C . ASN A 1 85 ? -3.508 -0.781 0.151 1.00 92.12 85 ASN A C 1
ATOM 723 O O . ASN A 1 85 ? -2.612 -0.156 -0.422 1.00 92.12 85 ASN A O 1
ATOM 727 N N . LEU A 1 86 ? -3.334 -2.039 0.561 1.00 89.69 86 LEU A N 1
ATOM 728 C CA . LEU A 1 86 ? -2.018 -2.680 0.603 1.00 89.69 86 LEU A CA 1
ATOM 729 C C . LEU A 1 86 ? -1.975 -3.975 -0.202 1.00 89.69 86 LEU A C 1
ATOM 731 O O . LEU A 1 86 ? -2.798 -4.854 0.011 1.00 89.69 86 LEU A O 1
ATOM 735 N N . LEU A 1 87 ? -0.999 -4.096 -1.099 1.00 88.69 87 LEU A N 1
ATOM 736 C CA . LEU A 1 87 ? -0.673 -5.299 -1.853 1.00 88.69 87 LEU A CA 1
ATOM 737 C C . LEU A 1 87 ? 0.737 -5.657 -1.415 1.00 88.69 87 LEU A C 1
ATOM 739 O O . LEU A 1 87 ? 1.703 -5.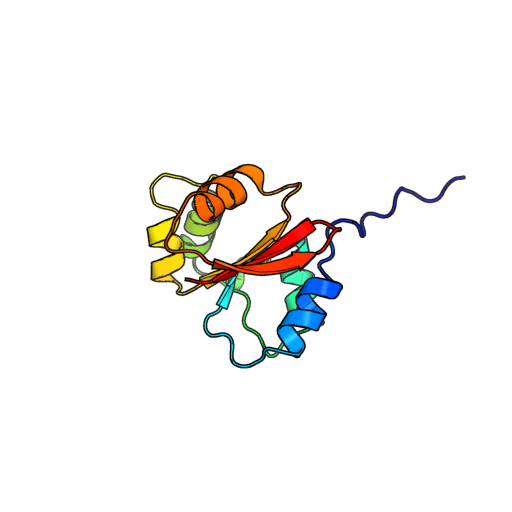053 -1.882 1.00 88.69 87 LEU A O 1
ATOM 743 N N . LEU A 1 88 ? 0.811 -6.568 -0.453 1.00 84.56 88 LEU A N 1
ATOM 744 C CA . LEU A 1 88 ? 2.009 -6.799 0.329 1.00 84.56 88 LEU A CA 1
ATOM 745 C C . LEU A 1 88 ? 2.724 -8.065 -0.098 1.00 84.56 88 LEU A C 1
ATOM 747 O O . LEU A 1 88 ? 2.091 -9.114 -0.197 1.00 84.56 88 LEU A O 1
ATOM 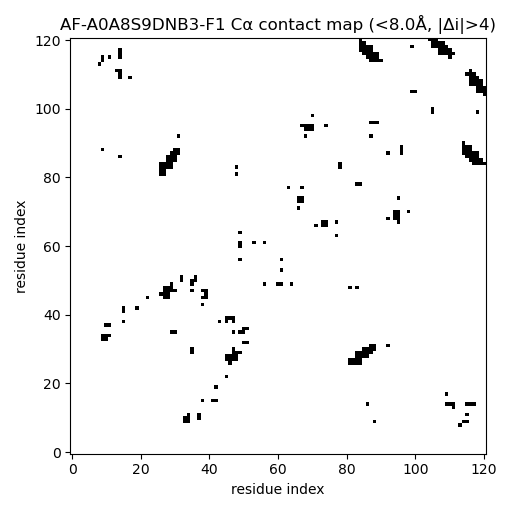751 N N . ASP A 1 89 ? 4.040 -7.994 -0.244 1.00 84.81 89 ASP A N 1
ATOM 752 C CA . ASP A 1 89 ? 4.893 -9.170 -0.379 1.00 84.81 89 ASP A CA 1
ATOM 753 C C . ASP A 1 89 ? 5.341 -9.669 1.001 1.00 84.81 89 ASP A C 1
ATOM 755 O O . ASP A 1 89 ? 6.247 -9.122 1.636 1.00 84.81 89 ASP A O 1
ATOM 759 N N . ARG A 1 90 ? 4.735 -10.771 1.449 1.00 80.94 90 ARG A N 1
ATOM 760 C CA . ARG A 1 90 ? 4.969 -11.374 2.771 1.00 80.94 90 ARG A CA 1
ATOM 761 C C . ARG A 1 90 ? 6.395 -11.869 3.027 1.00 80.94 90 ARG A C 1
ATOM 763 O O . ARG A 1 90 ? 6.680 -12.233 4.161 1.00 80.94 90 ARG A O 1
ATOM 770 N N . LYS A 1 91 ? 7.253 -11.942 2.007 1.00 79.75 91 LYS A N 1
ATOM 771 C CA . LYS A 1 91 ? 8.644 -12.405 2.117 1.00 79.75 91 LYS A CA 1
ATOM 772 C C . LYS A 1 91 ? 9.628 -11.256 2.328 1.00 79.75 91 LYS A C 1
ATOM 774 O O . LYS A 1 91 ? 10.720 -11.483 2.843 1.00 79.75 91 LYS A O 1
ATOM 779 N N . TYR A 1 92 ? 9.277 -10.052 1.881 1.00 77.81 92 TYR A N 1
ATOM 780 C CA . TYR A 1 92 ? 10.191 -8.906 1.851 1.00 77.81 92 TYR A CA 1
ATOM 781 C C . TYR A 1 92 ? 9.693 -7.702 2.658 1.00 77.81 92 TYR A C 1
ATOM 783 O O . TYR A 1 92 ? 10.472 -6.789 2.931 1.00 77.81 92 TYR A O 1
ATOM 791 N N . GLU A 1 93 ? 8.423 -7.691 3.060 1.00 80.44 93 GLU A N 1
ATOM 792 C CA . GLU A 1 93 ? 7.773 -6.566 3.739 1.00 80.44 93 GLU A CA 1
ATOM 793 C C . GLU A 1 93 ? 7.353 -6.915 5.175 1.00 80.44 93 GLU A C 1
ATOM 795 O O . GLU A 1 93 ? 6.341 -6.422 5.680 1.00 80.44 93 GLU A O 1
ATOM 800 N N . ASP A 1 94 ? 8.148 -7.753 5.849 1.00 81.12 94 ASP A N 1
ATOM 801 C CA . ASP A 1 94 ? 7.862 -8.284 7.187 1.00 81.12 94 ASP A CA 1
ATOM 802 C C . ASP A 1 94 ? 7.308 -7.245 8.182 1.00 81.12 94 ASP A C 1
ATOM 804 O O . ASP A 1 94 ? 6.293 -7.547 8.814 1.00 81.12 94 ASP A O 1
ATOM 808 N N . PRO A 1 95 ? 7.874 -6.023 8.326 1.00 92.50 95 PRO A N 1
ATOM 809 C CA . PRO A 1 95 ? 7.392 -5.079 9.333 1.00 92.50 95 PRO A CA 1
ATOM 810 C C . PRO A 1 95 ? 5.941 -4.642 9.104 1.00 92.50 95 PRO A C 1
ATOM 812 O O . PRO A 1 95 ? 5.124 -4.701 10.024 1.00 92.50 95 PRO A O 1
ATOM 815 N N . ILE A 1 96 ? 5.601 -4.212 7.884 1.00 91.00 96 ILE A N 1
ATOM 816 C CA . ILE A 1 96 ? 4.257 -3.698 7.586 1.00 91.00 96 ILE A CA 1
ATOM 817 C C . ILE A 1 96 ? 3.242 -4.839 7.495 1.00 91.00 96 ILE A C 1
ATOM 819 O O . ILE A 1 96 ? 2.123 -4.698 7.979 1.00 91.00 96 ILE A O 1
ATOM 823 N N . VAL A 1 97 ? 3.653 -6.007 6.988 1.00 90.06 97 VAL A N 1
ATOM 824 C CA . VAL A 1 97 ? 2.828 -7.224 6.983 1.00 90.06 97 VAL A CA 1
ATOM 825 C C . VAL A 1 97 ? 2.431 -7.611 8.403 1.00 90.06 97 VAL A C 1
ATOM 827 O O . VAL A 1 97 ? 1.254 -7.873 8.651 1.00 90.06 97 VAL A O 1
ATOM 830 N N . GLN A 1 98 ? 3.375 -7.618 9.348 1.00 90.88 98 GLN A N 1
ATOM 831 C CA . GLN A 1 98 ? 3.091 -7.930 10.751 1.00 90.88 98 GLN A CA 1
ATOM 832 C C . GLN A 1 98 ? 2.176 -6.886 11.397 1.00 90.88 98 GLN A C 1
ATOM 834 O O . GLN A 1 98 ? 1.199 -7.260 12.044 1.00 90.88 98 GLN A O 1
ATOM 839 N N . ALA A 1 99 ? 2.461 -5.595 11.200 1.00 93.69 99 ALA A N 1
ATOM 840 C CA . ALA A 1 99 ? 1.679 -4.509 11.790 1.00 93.69 99 ALA A CA 1
ATOM 841 C C . ALA A 1 99 ? 0.212 -4.535 11.333 1.00 93.69 99 ALA A C 1
ATOM 843 O O . ALA A 1 99 ? -0.703 -4.470 12.154 1.00 93.69 99 ALA A O 1
ATOM 844 N N . VAL A 1 100 ? -0.007 -4.700 10.029 1.00 93.12 100 VAL A N 1
ATOM 845 C CA . VAL A 1 100 ? -1.340 -4.727 9.420 1.00 93.12 100 VAL A CA 1
ATOM 846 C C . VAL A 1 100 ? -2.080 -6.007 9.804 1.00 93.12 100 VAL A C 1
ATOM 848 O O . VAL A 1 100 ? -3.243 -5.941 10.185 1.00 93.12 100 VAL A O 1
ATOM 851 N N . SER A 1 101 ? -1.407 -7.164 9.796 1.00 91.62 101 SER A N 1
ATOM 852 C CA . SER A 1 101 ? -2.023 -8.447 10.183 1.00 91.62 101 SER A CA 1
ATOM 853 C C . SER A 1 101 ? -2.419 -8.511 11.663 1.00 91.62 101 SER A C 1
ATOM 855 O O . SER A 1 101 ? -3.295 -9.291 12.029 1.00 91.62 101 SER A O 1
ATOM 857 N N . ALA A 1 102 ? -1.768 -7.725 12.526 1.00 93.44 102 ALA A N 1
ATOM 858 C CA . ALA A 1 102 ? -2.110 -7.617 13.944 1.00 93.44 102 ALA A CA 1
ATOM 859 C C . ALA A 1 102 ? -3.238 -6.605 14.221 1.00 93.44 102 ALA A C 1
ATOM 861 O O . ALA A 1 102 ? -3.758 -6.560 15.338 1.00 93.44 102 ALA A O 1
ATOM 862 N N . SER A 1 103 ? -3.609 -5.781 13.236 1.00 94.31 103 SER A N 1
ATOM 863 C CA . SER A 1 103 ? -4.645 -4.764 13.386 1.00 94.31 103 SER A CA 1
ATOM 864 C C . SER A 1 103 ? -6.029 -5.341 13.073 1.00 94.31 103 SER A C 1
ATOM 866 O O . SER A 1 103 ? -6.236 -5.852 11.974 1.00 94.31 103 SER A O 1
ATOM 868 N N . PRO A 1 104 ? -7.023 -5.212 13.973 1.00 92.62 104 PRO A N 1
ATOM 869 C CA . PRO A 1 104 ? -8.386 -5.675 13.703 1.00 92.62 104 PRO A CA 1
ATOM 870 C C . PRO A 1 104 ? -9.123 -4.815 12.663 1.00 92.62 104 PRO A C 1
ATOM 872 O O . PRO A 1 104 ? -10.201 -5.201 12.218 1.00 92.62 104 PRO A O 1
ATOM 875 N N . ALA A 1 105 ? -8.575 -3.648 12.308 1.00 93.38 105 ALA A N 1
ATOM 876 C CA . ALA A 1 105 ? -9.149 -2.757 11.303 1.00 93.38 105 ALA A CA 1
ATOM 877 C C . ALA A 1 105 ? -8.893 -3.249 9.870 1.00 93.38 105 ALA A C 1
ATOM 879 O O . ALA A 1 105 ? -9.656 -2.928 8.967 1.00 93.38 105 ALA A O 1
ATOM 880 N N . TRP A 1 106 ? -7.847 -4.053 9.664 1.00 93.94 106 TRP A N 1
ATOM 881 C CA . TRP A 1 106 ? -7.461 -4.510 8.338 1.00 93.94 106 TRP A CA 1
ATOM 882 C C . TRP A 1 106 ? -7.965 -5.915 8.056 1.00 93.94 106 TRP A C 1
ATOM 884 O O . TRP A 1 106 ? -7.823 -6.832 8.865 1.00 93.94 106 TRP A O 1
ATOM 894 N N . GLN A 1 107 ? -8.526 -6.091 6.867 1.00 92.50 107 GLN A N 1
ATOM 895 C CA . GLN A 1 107 ? -9.046 -7.364 6.399 1.00 92.50 107 GLN A CA 1
ATOM 896 C C . GLN A 1 107 ? -8.229 -7.858 5.215 1.00 92.50 107 GLN A C 1
ATOM 898 O O . GLN A 1 107 ? -8.062 -7.151 4.221 1.00 92.50 107 GLN A O 1
ATOM 903 N N . GLU A 1 108 ? -7.761 -9.100 5.314 1.00 92.56 108 GLU A N 1
ATOM 904 C CA . GLU A 1 108 ? -7.213 -9.818 4.172 1.00 92.56 108 GLU A CA 1
ATOM 905 C C . GLU A 1 108 ? -8.361 -10.262 3.266 1.00 92.56 108 GLU A C 1
ATOM 907 O O . GLU A 1 108 ? -9.213 -11.053 3.671 1.00 92.56 108 GLU A O 1
ATOM 912 N N . VAL A 1 109 ? -8.381 -9.762 2.033 1.00 92.00 109 VAL A N 1
ATOM 913 C CA . VAL A 1 109 ? -9.426 -10.100 1.049 1.00 92.00 109 VAL A CA 1
ATOM 914 C C . VAL A 1 109 ? -8.888 -10.919 -0.126 1.00 92.00 109 VAL A C 1
ATOM 916 O O . VAL A 1 109 ? -9.666 -11.447 -0.919 1.00 92.00 109 VAL A O 1
ATOM 919 N N . TYR A 1 110 ? -7.565 -11.055 -0.230 1.00 91.19 110 TYR A N 1
ATOM 920 C CA . TYR A 1 110 ? -6.903 -11.939 -1.182 1.00 91.19 110 TYR A CA 1
ATOM 921 C C . TYR A 1 110 ? -5.569 -12.430 -0.632 1.00 91.19 110 TYR A C 1
ATOM 923 O O . TYR A 1 110 ? -4.814 -11.658 -0.048 1.00 91.19 110 TYR A O 1
ATOM 931 N N . ARG A 1 111 ? -5.255 -13.698 -0.908 1.00 88.44 111 ARG A N 1
ATOM 932 C CA . ARG A 1 111 ? -3.973 -14.330 -0.602 1.00 88.44 111 ARG A CA 1
ATOM 933 C C . ARG A 1 111 ? -3.564 -15.251 -1.742 1.00 88.44 111 ARG A C 1
ATOM 935 O O . ARG A 1 111 ? -4.369 -16.056 -2.203 1.00 88.44 111 ARG A O 1
ATOM 942 N N . ASP A 1 112 ? -2.298 -15.167 -2.134 1.00 81.31 112 ASP A N 1
ATOM 943 C CA . ASP A 1 112 ? -1.642 -16.137 -3.013 1.00 81.31 112 ASP A CA 1
ATOM 944 C C . ASP A 1 112 ? -0.608 -16.966 -2.244 1.00 81.31 112 ASP A C 1
ATOM 946 O O . ASP A 1 112 ? 0.015 -16.493 -1.289 1.00 81.31 112 ASP A O 1
ATOM 950 N N . ASP A 1 113 ? -0.351 -18.178 -2.729 1.00 76.00 113 ASP A N 1
ATOM 951 C CA . ASP A 1 113 ? 0.696 -19.066 -2.212 1.00 76.00 113 ASP A CA 1
ATOM 952 C C . ASP A 1 113 ? 2.105 -18.502 -2.476 1.00 76.00 113 ASP A C 1
ATOM 954 O O . ASP A 1 113 ? 3.073 -18.900 -1.832 1.00 76.00 113 ASP A O 1
ATOM 958 N N . ARG A 1 114 ? 2.220 -17.572 -3.436 1.00 66.38 114 ARG A N 1
ATOM 959 C CA . ARG A 1 114 ? 3.476 -16.976 -3.922 1.00 66.38 114 ARG A CA 1
ATOM 960 C C . ARG A 1 114 ? 3.782 -15.582 -3.376 1.00 66.38 114 ARG A C 1
ATOM 962 O O . ARG A 1 114 ? 4.586 -14.883 -3.972 1.00 66.38 114 ARG A O 1
ATOM 969 N N . SER A 1 115 ? 3.180 -15.194 -2.251 1.00 65.56 115 SER A N 1
ATOM 970 C CA . SER A 1 115 ? 3.555 -14.024 -1.431 1.00 65.56 115 SER A CA 1
ATOM 971 C C . SER A 1 115 ? 2.663 -12.770 -1.476 1.00 65.56 115 SER A C 1
ATOM 973 O O . SER A 1 115 ? 2.543 -12.174 -0.402 1.00 65.56 115 SER A O 1
ATOM 975 N N . PRO A 1 116 ? 1.977 -12.348 -2.568 1.00 74.00 116 PRO A N 1
ATOM 976 C CA . PRO A 1 116 ? 1.129 -11.165 -2.469 1.00 74.00 116 PRO A CA 1
ATOM 977 C C . PRO A 1 116 ? -0.131 -11.444 -1.638 1.00 74.00 116 PRO A C 1
ATOM 979 O O . PRO A 1 116 ? -0.925 -12.330 -1.971 1.00 74.00 116 PRO A O 1
ATOM 982 N N . THR A 1 117 ? -0.331 -10.659 -0.581 1.00 82.69 117 THR A N 1
ATOM 983 C CA . THR A 1 117 ? -1.611 -10.552 0.131 1.00 82.69 117 THR A CA 1
ATOM 984 C C . THR A 1 117 ? -2.209 -9.167 -0.080 1.00 82.69 117 THR A C 1
ATOM 986 O O . THR A 1 117 ? -1.472 -8.182 -0.141 1.00 82.69 117 THR A O 1
ATOM 989 N N . PHE A 1 118 ? -3.529 -9.078 -0.238 1.00 86.62 118 PHE A N 1
ATOM 990 C CA . PHE A 1 118 ? -4.222 -7.800 -0.383 1.00 86.62 118 PHE A CA 1
ATOM 991 C C . PHE A 1 118 ? -5.040 -7.495 0.873 1.00 86.62 118 PHE A C 1
ATOM 993 O O . PHE A 1 118 ? -5.894 -8.293 1.273 1.00 86.62 118 PHE A O 1
ATOM 1000 N N . MET A 1 119 ? -4.778 -6.328 1.465 1.00 89.25 119 MET A N 1
ATOM 1001 C CA . MET A 1 119 ? -5.386 -5.865 2.711 1.00 89.25 119 MET A CA 1
ATOM 1002 C C . MET A 1 119 ? -6.138 -4.550 2.485 1.00 89.25 119 MET A C 1
ATOM 1004 O O . MET A 1 119 ? -5.625 -3.647 1.813 1.00 89.25 119 MET A O 1
ATOM 1008 N N . ILE A 1 120 ? -7.326 -4.438 3.084 1.00 89.06 120 ILE A N 1
ATOM 1009 C CA . ILE A 1 120 ? -8.171 -3.231 3.063 1.00 89.06 120 ILE A CA 1
ATOM 1010 C C . ILE A 1 120 ? -8.612 -2.823 4.474 1.00 89.06 120 ILE A C 1
ATOM 1012 O O . ILE A 1 120 ? -8.703 -3.687 5.348 1.00 89.06 120 ILE A O 1
ATOM 1016 N N . ASN A 1 121 ? -8.911 -1.535 4.663 1.00 87.62 121 ASN A N 1
ATOM 1017 C CA . ASN A 1 121 ? -9.486 -0.920 5.870 1.00 87.62 121 ASN A CA 1
ATOM 1018 C C . ASN A 1 121 ? -10.630 0.025 5.472 1.00 87.62 121 ASN A C 1
ATOM 1020 O O . ASN A 1 121 ? -10.446 0.764 4.475 1.00 87.62 121 ASN A O 1
#

Radius of gyration: 14.18 Å; Cα contacts (8 Å, |Δi|>4): 158; chains: 1; bounding box: 40×38×33 Å

Nearest PDB structures (foldseek):
  7zli-assembly1_A  TM=7.398E-01  e=5.632E-02  Caenorhabditis elegans
  6m1c-assembly1_A  TM=3.452E-01  e=3.751E+00  Mycobacterium tuberculosis H37Rv
  6yf4-assembly2_B  TM=2.358E-01  e=5.937E+00  Clostridium pasteurianum

pLDDT: mean 86.05, std 11.81, range [43.81, 96.38]

Foldseek 3Di:
DDDPDPPCLQAPVVVLVVCVVVVVDDFAEEEDANNQVNCCVSPVVGHHQDYPPPVVDDPVSVVLVVCCLQLHPCVVVSCVVRVYWYFYFVVRSVNNCVVQVPDPQKDFPDDDPSGTTTIHD

Sequence (121 aa):
MQAPPDFMDTTPVRGVEWLKQHPKLPGEQWSNWVASIYMTYALPERKVWITNRIEDFPEEQHLDNKRLMRATWDWQAILDKYRANLLLDRKYEDPIVQAVSASPAWQEVYRDDRSPTFMIN

Secondary structure (DSSP, 8-state):
-PPPP-GGGG--HHHHHHHHH-TT--SEE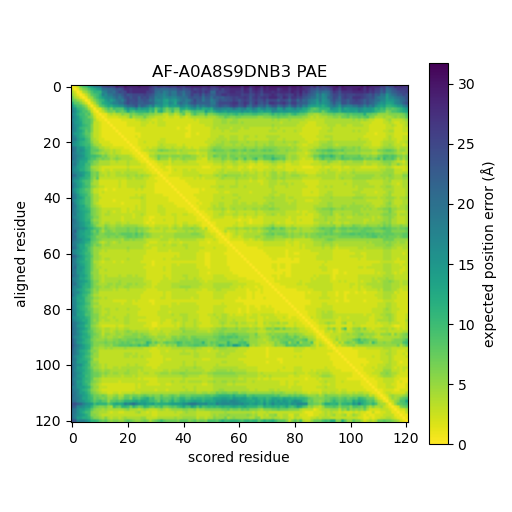E--HHHHHHHHHH-TTSPBS--S-GGGS-HHHHHHHHHHTTT-TTHHHHHHHHTEEEEEETTT-HHHHHHHHT-TT-EEEEE-TTSEEEEE-

Solvent-accessible surface area (backbone atoms only — not comparable to full-atom values): 7135 Å² total; per-residue (Å²): 135,81,78,76,81,74,82,62,65,66,56,47,62,67,56,51,56,52,48,66,77,44,73,82,62,75,62,26,38,38,42,55,70,69,36,29,54,50,36,59,72,78,40,64,89,57,52,63,64,58,63,87,60,60,89,82,51,61,69,67,59,58,53,48,48,59,39,36,67,58,40,41,99,56,35,66,60,56,33,60,76,64,45,43,28,41,44,40,43,64,87,82,38,54,51,38,51,51,56,46,73,71,34,90,70,45,42,79,80,44,76,50,100,70,34,40,33,33,37,44,114